Protein AF-A0A8S3XUY4-F1 (afdb_monomer_lite)

Radius of gyration: 45.63 Å; chains: 1; bounding box: 98×21×114 Å

Sequence (138 aa):
MWELLSEGPHYTVCNQELHFHCAGITEAGYRKLGDRKSTWRCVKCKQTHSIQPPLSQSIESDALILKEIRALSGKPAPLECLKNEVIALRSEFADLKSSLNSTNLTLKEFNDKIKDYEQRLVHVDKVQKHTNLIQTLL

pLDDT: mean 83.1, std 15.82, range [36.41, 98.69]

Foldseek 3Di:
DPPDPPFAQQADPVRDTDHCVQQVHDPVRCVVCVVCSNVDHGPVVVVVPPPDDPPPDVVVVVVVVVVVVVVVVVVVVVVVVVVVVVVVVVVVVVVVVVVVVVVVVVVVVVVVVVVVVVVVVVVVVVVVVVVVVVVVVD

Secondary structure (DSSP, 8-state):
---------EETTTTEE--TTTTT--HHHHHTTGGGGGT---HHHHHHT--S---SSHHHHHHHHHHHHHHHHHTHHHHHHHHHHHHHHHHHHHHHHHHHHHHHHHHHHHHHHHHHHHHHHHHHHHHHHHHHHHHHH-

Organism: Parnassius apollo (NCBI:txid110799)

Structure (mmCIF, N/CA/C/O backbone):
data_AF-A0A8S3XUY4-F1
#
_entry.id   AF-A0A8S3XUY4-F1
#
loop_
_atom_site.group_PDB
_atom_site.id
_atom_site.type_symbol
_atom_site.label_atom_id
_atom_site.label_alt_id
_atom_site.label_comp_id
_atom_site.label_asym_id
_atom_site.label_entity_id
_atom_site.label_seq_id
_atom_site.pdbx_PDB_ins_code
_atom_site.Cartn_x
_atom_site.Cartn_y
_atom_site.Cartn_z
_atom_site.occupancy
_atom_site.B_iso_or_equiv
_atom_site.auth_seq_id
_atom_site.auth_comp_id
_atom_site.auth_asym_id
_atom_site.auth_atom_id
_atom_site.pdbx_PDB_model_num
ATOM 1 N N . MET A 1 1 ? 47.528 -2.255 -14.229 1.00 36.41 1 MET A N 1
ATOM 2 C CA . MET A 1 1 ? 48.344 -3.173 -15.045 1.00 36.41 1 MET A CA 1
ATOM 3 C C . MET A 1 1 ? 48.311 -2.602 -16.449 1.00 36.41 1 MET A C 1
ATOM 5 O O . MET A 1 1 ? 47.280 -2.693 -17.094 1.00 36.41 1 MET A O 1
ATOM 9 N N . TRP A 1 2 ? 49.342 -1.852 -16.832 1.00 44.53 2 TRP A N 1
ATOM 10 C CA . TRP A 1 2 ? 49.449 -1.306 -18.183 1.00 44.53 2 TRP A CA 1
ATOM 11 C C . TRP A 1 2 ? 49.766 -2.489 -19.093 1.00 44.53 2 TRP A C 1
ATOM 13 O O . TRP A 1 2 ? 50.810 -3.116 -18.916 1.00 44.53 2 TRP A O 1
ATOM 23 N N . GLU A 1 3 ? 48.828 -2.874 -19.959 1.00 47.56 3 GLU A N 1
ATOM 24 C CA . GLU A 1 3 ? 49.089 -3.889 -20.977 1.00 47.56 3 GLU A CA 1
ATOM 25 C C . GLU A 1 3 ? 50.302 -3.424 -21.785 1.00 47.56 3 GLU A C 1
ATOM 27 O O . GLU A 1 3 ? 50.314 -2.314 -22.320 1.00 47.56 3 GLU A O 1
ATOM 32 N N . LEU A 1 4 ? 51.354 -4.249 -21.797 1.00 46.91 4 LEU A N 1
ATOM 33 C CA . LEU A 1 4 ? 52.487 -4.082 -22.697 1.00 46.91 4 LEU A CA 1
ATOM 34 C C . LEU A 1 4 ? 51.921 -3.846 -24.096 1.00 46.91 4 LEU A C 1
ATOM 36 O O . LEU A 1 4 ? 51.176 -4.697 -24.583 1.00 46.91 4 LEU A O 1
ATOM 40 N N . LEU A 1 5 ? 52.243 -2.696 -24.701 1.00 47.81 5 LEU A N 1
ATOM 41 C CA . LEU A 1 5 ? 51.852 -2.368 -26.068 1.00 47.81 5 LEU A CA 1
ATOM 42 C C . LEU A 1 5 ? 52.284 -3.522 -26.974 1.00 47.81 5 LEU A C 1
ATOM 44 O O . LEU A 1 5 ? 53.452 -3.650 -27.331 1.00 47.81 5 LEU A O 1
ATOM 48 N N . SER A 1 6 ? 51.335 -4.391 -27.309 1.00 52.12 6 SER A N 1
ATOM 49 C CA . SER A 1 6 ? 51.516 -5.382 -28.351 1.00 52.12 6 SER A CA 1
ATOM 50 C C . SER A 1 6 ? 51.589 -4.578 -29.643 1.00 52.12 6 SER A C 1
ATOM 52 O O . SER A 1 6 ? 50.581 -4.004 -30.060 1.00 52.12 6 SER A O 1
ATOM 54 N N . GLU A 1 7 ? 52.803 -4.431 -30.183 1.00 63.25 7 GLU A N 1
ATOM 55 C CA . GLU A 1 7 ? 53.087 -3.667 -31.399 1.00 63.25 7 GLU A CA 1
ATOM 56 C C . GLU A 1 7 ? 52.060 -4.024 -32.476 1.00 63.25 7 GLU A C 1
ATOM 58 O O . GLU A 1 7 ? 51.986 -5.156 -32.964 1.00 63.25 7 GLU A O 1
ATOM 63 N N . GLY A 1 8 ? 51.201 -3.058 -32.787 1.00 68.19 8 GLY A N 1
ATOM 64 C CA . GLY A 1 8 ? 50.148 -3.222 -33.772 1.00 68.19 8 GLY A CA 1
ATOM 65 C C . GLY A 1 8 ? 50.706 -3.248 -35.196 1.00 68.19 8 GLY A C 1
ATOM 66 O O . GLY A 1 8 ? 51.854 -2.871 -35.434 1.00 68.19 8 GLY A O 1
ATOM 67 N N . PRO A 1 9 ? 49.921 -3.679 -36.195 1.00 72.38 9 PRO A N 1
ATOM 68 C CA . PRO A 1 9 ? 50.321 -3.593 -37.589 1.00 72.38 9 PRO A CA 1
ATOM 69 C C . PRO A 1 9 ? 50.611 -2.140 -37.982 1.00 72.38 9 PRO A C 1
ATOM 71 O O . PRO A 1 9 ? 49.704 -1.306 -38.025 1.00 72.38 9 PRO A O 1
ATOM 74 N N . HIS A 1 10 ? 51.873 -1.859 -38.310 1.00 71.12 10 HIS A N 1
ATOM 75 C CA . HIS A 1 10 ? 52.283 -0.601 -38.921 1.00 71.12 10 HIS A CA 1
ATOM 76 C C . HIS A 1 10 ? 51.845 -0.561 -40.388 1.00 71.12 10 HIS A C 1
ATOM 78 O O . HIS A 1 10 ? 52.160 -1.461 -41.172 1.00 71.12 10 HIS A O 1
ATOM 84 N N . TYR A 1 11 ? 51.118 0.487 -40.766 1.00 72.69 11 TYR A N 1
ATOM 85 C CA . TYR A 1 11 ? 50.531 0.611 -42.093 1.00 72.69 11 TYR A CA 1
ATOM 86 C C . TYR A 1 11 ? 51.173 1.730 -42.915 1.00 72.69 11 TYR A C 1
ATOM 88 O O . TYR A 1 11 ? 51.135 2.892 -42.533 1.00 72.69 11 TYR A O 1
ATOM 96 N N . THR A 1 12 ? 51.667 1.400 -44.108 1.00 62.34 12 THR A N 1
ATOM 97 C CA . THR A 1 12 ? 52.473 2.301 -44.950 1.00 62.34 12 THR A CA 1
ATOM 98 C C . THR A 1 12 ? 51.688 3.400 -45.673 1.00 62.34 12 THR A C 1
ATOM 100 O O . THR A 1 12 ? 52.274 4.408 -46.050 1.00 62.34 12 THR A O 1
ATOM 103 N N . VAL A 1 13 ? 50.374 3.250 -45.887 1.00 66.69 13 VAL A N 1
ATOM 104 C CA . VAL A 1 13 ? 49.596 4.191 -46.732 1.00 66.69 13 VAL A CA 1
ATOM 105 C C . VAL A 1 13 ? 48.880 5.286 -45.926 1.00 66.69 13 VAL A C 1
ATOM 107 O O . VAL A 1 13 ? 48.680 6.376 -46.445 1.00 66.69 13 VAL A O 1
ATOM 110 N N . CYS A 1 14 ? 48.495 5.039 -44.669 1.00 71.69 14 CYS A N 1
ATOM 111 C CA . CYS A 1 14 ? 47.987 6.073 -43.747 1.00 71.69 14 CYS A CA 1
ATOM 112 C C . CYS A 1 14 ? 48.931 6.341 -42.572 1.00 71.69 14 CYS A C 1
ATOM 114 O O . CYS A 1 14 ? 48.615 7.186 -41.741 1.00 71.69 14 CYS A O 1
ATOM 116 N N . ASN A 1 15 ? 50.085 5.661 -42.542 1.00 73.12 15 ASN A N 1
ATOM 117 C CA . ASN A 1 15 ? 51.160 5.839 -41.568 1.00 73.12 15 ASN A CA 1
ATOM 118 C C . ASN A 1 15 ? 50.674 5.802 -40.109 1.00 73.12 15 ASN A C 1
ATOM 120 O O . ASN A 1 15 ? 51.039 6.646 -39.295 1.00 73.12 15 ASN A O 1
ATOM 124 N N . GLN A 1 16 ? 49.786 4.853 -39.802 1.00 75.06 16 GLN A N 1
ATOM 125 C CA . GLN A 1 16 ? 49.224 4.649 -38.466 1.00 75.06 16 GLN A CA 1
ATOM 126 C C . GLN A 1 16 ? 49.588 3.262 -37.944 1.00 75.06 16 GLN A C 1
ATOM 128 O O . GLN A 1 16 ? 49.591 2.284 -38.694 1.00 75.06 16 GLN A O 1
ATOM 133 N N . GLU A 1 17 ? 49.816 3.192 -36.637 1.00 79.38 17 GLU A N 1
ATOM 134 C CA . GLU A 1 17 ? 49.904 1.954 -35.870 1.00 79.38 17 GLU A CA 1
ATOM 135 C C . GLU A 1 17 ? 48.598 1.781 -35.104 1.00 79.38 17 GLU A C 1
ATOM 137 O O . GLU A 1 17 ? 48.206 2.619 -34.293 1.00 79.38 17 GLU A O 1
ATOM 142 N N . LEU A 1 18 ? 47.873 0.714 -35.419 1.00 76.62 18 LEU A N 1
ATOM 143 C CA . LEU A 1 18 ? 46.588 0.403 -34.801 1.00 76.62 18 LEU A CA 1
ATOM 144 C C . LEU A 1 18 ? 46.691 -0.955 -34.138 1.00 76.62 18 LEU A C 1
ATOM 146 O O . LEU A 1 18 ? 47.385 -1.823 -34.648 1.00 76.62 18 LEU A O 1
ATOM 150 N N . HIS A 1 19 ? 45.938 -1.192 -33.067 1.00 80.88 19 HIS A N 1
ATOM 151 C CA . HIS A 1 19 ? 45.781 -2.550 -32.553 1.00 80.88 19 HIS A CA 1
ATOM 152 C C . HIS A 1 19 ? 45.260 -3.481 -33.655 1.00 80.88 19 HIS A C 1
ATOM 154 O O . HIS A 1 19 ? 44.404 -3.081 -34.450 1.00 80.88 19 HIS A O 1
ATOM 160 N N . PHE A 1 20 ? 45.718 -4.738 -33.663 1.00 81.75 20 PHE A N 1
ATOM 161 C CA . PHE A 1 20 ? 45.299 -5.765 -34.626 1.00 81.75 20 PHE A CA 1
ATOM 162 C C . PHE A 1 20 ? 43.772 -5.776 -34.819 1.00 81.75 20 PHE A C 1
ATOM 164 O O . PHE A 1 20 ? 43.275 -5.633 -35.940 1.00 81.75 20 PHE A O 1
ATOM 171 N N . HIS A 1 21 ? 43.027 -5.806 -33.710 1.00 79.62 21 HIS A N 1
ATOM 172 C CA . HIS A 1 21 ? 41.566 -5.813 -33.720 1.00 79.62 21 HIS A CA 1
ATOM 173 C C . HIS A 1 21 ? 40.960 -4.556 -34.367 1.00 79.62 21 HIS A C 1
ATOM 175 O O . HIS A 1 21 ? 40.109 -4.666 -35.247 1.00 79.62 21 HIS A O 1
ATOM 181 N N . CYS A 1 22 ? 41.442 -3.364 -34.003 1.00 77.62 22 CYS A N 1
ATOM 182 C CA . CYS A 1 22 ? 40.992 -2.098 -34.593 1.00 77.62 22 CYS A CA 1
ATOM 183 C C . CYS A 1 22 ? 41.321 -2.000 -36.089 1.00 77.62 22 CYS A C 1
ATOM 185 O O . CYS A 1 22 ? 40.617 -1.331 -36.845 1.00 77.62 22 CYS A O 1
ATOM 187 N N . ALA A 1 23 ? 42.383 -2.673 -36.523 1.00 78.69 23 ALA A N 1
ATOM 188 C CA . ALA A 1 23 ? 42.783 -2.744 -37.918 1.00 78.69 23 ALA A CA 1
ATOM 189 C C . ALA A 1 23 ? 42.021 -3.832 -38.710 1.00 78.69 23 ALA A C 1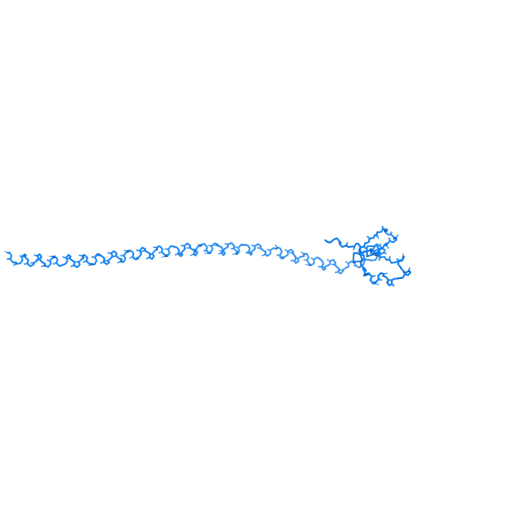
ATOM 191 O O . ALA A 1 23 ? 42.173 -3.913 -39.932 1.00 78.69 23 ALA A O 1
ATOM 192 N N . GLY A 1 24 ? 41.180 -4.630 -38.036 1.00 80.94 24 GLY A N 1
ATOM 193 C CA . GLY A 1 24 ? 40.359 -5.690 -38.626 1.00 80.94 24 GLY A CA 1
ATOM 194 C C . GLY A 1 24 ? 41.145 -6.942 -39.018 1.00 80.94 24 GLY A C 1
ATOM 195 O O . GLY A 1 24 ? 40.753 -7.643 -39.950 1.00 80.94 24 GLY A O 1
ATOM 196 N N . ILE A 1 25 ? 42.268 -7.215 -38.350 1.00 84.75 25 ILE A N 1
ATOM 197 C CA . ILE A 1 25 ? 43.107 -8.396 -38.588 1.00 84.75 25 ILE A CA 1
ATOM 198 C C . ILE A 1 25 ? 43.548 -9.009 -37.259 1.00 84.75 25 ILE A C 1
ATOM 200 O O . ILE A 1 25 ? 43.634 -8.328 -36.249 1.00 84.75 25 ILE A O 1
ATOM 204 N N . THR A 1 26 ? 43.829 -10.306 -37.219 1.00 87.88 26 THR A N 1
ATOM 205 C CA . THR A 1 26 ? 44.420 -10.934 -36.027 1.00 87.88 26 THR A CA 1
ATOM 206 C C . THR A 1 26 ? 45.942 -10.863 -36.088 1.00 87.88 26 THR A C 1
ATOM 208 O O . THR A 1 26 ? 46.513 -10.824 -37.177 1.00 87.88 26 THR A O 1
ATOM 211 N N . GLU A 1 27 ? 46.627 -10.910 -34.944 1.00 85.88 27 GLU A N 1
ATOM 212 C CA . GLU A 1 27 ? 48.098 -10.940 -34.913 1.00 85.88 27 GLU A CA 1
ATOM 213 C C . GLU A 1 27 ? 48.662 -12.100 -35.750 1.00 85.88 27 GLU A C 1
ATOM 215 O O . GLU A 1 27 ? 49.520 -11.907 -36.615 1.00 85.88 27 GLU A O 1
ATOM 220 N N . ALA A 1 28 ? 48.109 -13.304 -35.571 1.00 85.94 28 ALA A N 1
ATOM 221 C CA . ALA A 1 28 ? 48.474 -14.472 -36.366 1.00 85.94 28 ALA A CA 1
ATOM 222 C C . ALA A 1 28 ? 48.200 -14.263 -37.866 1.00 85.94 28 ALA A C 1
ATOM 224 O O . ALA A 1 28 ? 48.997 -14.684 -38.705 1.00 85.94 28 ALA A O 1
ATOM 225 N N . GLY A 1 29 ? 47.094 -13.599 -38.215 1.00 85.19 29 GLY A N 1
ATOM 226 C CA . GLY A 1 29 ? 46.763 -13.243 -39.593 1.00 85.19 29 GLY A CA 1
ATOM 227 C C . GLY A 1 29 ? 47.770 -12.266 -40.196 1.00 85.19 29 GLY A C 1
ATOM 228 O O . GLY A 1 29 ? 48.226 -12.476 -41.316 1.00 85.19 29 GLY A O 1
ATOM 229 N N . TYR A 1 30 ? 48.179 -11.249 -39.437 1.00 86.06 30 TYR A N 1
ATOM 230 C CA . TYR A 1 30 ? 49.149 -10.252 -39.879 1.00 86.06 30 TYR A CA 1
ATOM 231 C C . TYR A 1 30 ? 50.553 -10.844 -40.057 1.00 86.06 30 TYR A C 1
ATOM 233 O O . TYR A 1 30 ? 51.230 -10.562 -41.047 1.00 86.06 30 TYR A O 1
ATOM 241 N N . ARG A 1 31 ? 50.986 -11.737 -39.154 1.00 85.38 31 ARG A N 1
ATOM 242 C CA . ARG A 1 31 ? 52.263 -12.462 -39.293 1.00 85.38 31 ARG A CA 1
ATOM 243 C C . ARG A 1 31 ? 52.294 -13.330 -40.557 1.00 85.38 31 ARG A C 1
ATOM 245 O O . ARG A 1 31 ? 53.311 -13.347 -41.245 1.00 85.38 31 ARG A O 1
ATOM 252 N N . LYS A 1 32 ? 51.174 -13.973 -40.911 1.00 88.56 32 LYS A N 1
ATOM 253 C CA . LYS A 1 32 ? 51.032 -14.829 -42.109 1.00 88.56 32 LYS A CA 1
ATOM 254 C C . LYS A 1 32 ? 51.069 -14.079 -43.446 1.00 88.56 32 LYS A C 1
ATOM 256 O O . LYS A 1 32 ? 51.165 -14.722 -44.488 1.00 88.56 32 LYS A O 1
ATOM 261 N N . LEU A 1 33 ? 50.989 -12.747 -43.450 1.00 83.06 33 LEU A N 1
ATOM 262 C CA . LEU A 1 33 ? 51.032 -11.971 -44.693 1.00 83.06 33 LEU A CA 1
ATOM 263 C C . LEU A 1 33 ? 52.408 -12.006 -45.377 1.00 83.06 33 LEU A C 1
ATOM 265 O O . LEU A 1 33 ? 52.456 -11.886 -46.601 1.00 83.06 33 LEU A O 1
ATOM 269 N N . GLY A 1 34 ? 53.500 -12.195 -44.624 1.00 83.56 34 GLY A N 1
ATOM 270 C CA . GLY A 1 34 ? 54.864 -12.202 -45.173 1.00 83.56 34 GLY A CA 1
ATOM 271 C C . GLY A 1 34 ? 55.166 -10.925 -45.966 1.00 83.56 34 GLY A C 1
ATOM 272 O O . GLY A 1 34 ? 54.900 -9.823 -45.484 1.00 83.56 34 GLY A O 1
ATOM 273 N N . ASP A 1 35 ? 55.629 -11.073 -47.206 1.00 80.69 35 ASP A N 1
ATOM 274 C CA . ASP A 1 35 ? 55.956 -9.955 -48.110 1.00 80.69 35 ASP A CA 1
ATOM 275 C C . ASP A 1 35 ? 54.742 -9.095 -48.490 1.00 80.69 35 ASP A C 1
ATOM 277 O O . ASP A 1 35 ? 54.877 -7.933 -48.869 1.00 80.69 35 ASP A O 1
ATOM 281 N N . ARG A 1 36 ? 53.521 -9.626 -48.333 1.00 79.81 36 ARG A N 1
ATOM 282 C CA . ARG A 1 36 ? 52.282 -8.903 -48.660 1.00 79.81 36 ARG A CA 1
ATOM 283 C C . ARG A 1 36 ? 51.903 -7.847 -47.626 1.00 79.81 36 ARG A C 1
ATOM 285 O O . ARG A 1 36 ? 50.935 -7.120 -47.855 1.00 79.81 36 ARG A O 1
ATOM 292 N N . LYS A 1 37 ? 52.649 -7.713 -46.522 1.00 82.56 37 LYS A N 1
ATOM 293 C CA . LYS A 1 37 ? 52.419 -6.675 -45.501 1.00 82.56 37 LYS A CA 1
ATOM 294 C C . LYS A 1 37 ? 52.407 -5.260 -46.089 1.00 82.56 37 LYS A C 1
ATOM 296 O O . LYS A 1 37 ? 51.556 -4.469 -45.708 1.00 82.56 37 LYS A O 1
ATOM 301 N N . SER A 1 38 ? 53.267 -4.975 -47.069 1.00 73.56 38 SER A N 1
ATOM 302 C CA . SER A 1 38 ? 53.343 -3.673 -47.758 1.00 73.56 38 SER A CA 1
ATOM 303 C C . SER A 1 38 ? 52.101 -3.337 -48.595 1.00 73.56 38 SER A C 1
ATOM 305 O O . SER A 1 38 ? 51.828 -2.169 -48.862 1.00 73.56 38 SER A O 1
ATOM 307 N N . THR A 1 39 ? 51.343 -4.359 -49.001 1.00 76.88 39 THR A N 1
ATOM 308 C CA . THR A 1 39 ? 50.132 -4.236 -49.832 1.00 76.88 39 THR A CA 1
ATOM 309 C C . THR A 1 39 ? 48.835 -4.397 -49.042 1.00 76.88 39 THR A C 1
ATOM 311 O O . THR A 1 39 ? 47.750 -4.118 -49.559 1.00 76.88 39 THR A O 1
ATOM 314 N N . TRP A 1 40 ? 48.930 -4.867 -47.797 1.00 79.94 40 TRP A N 1
ATOM 315 C CA . TRP A 1 40 ? 47.785 -5.071 -46.924 1.00 79.94 40 TRP A CA 1
ATOM 316 C C . TRP A 1 40 ? 47.218 -3.733 -46.452 1.00 79.94 40 TRP A C 1
ATOM 318 O O . TRP A 1 40 ? 47.968 -2.805 -46.167 1.00 79.94 40 TRP A O 1
ATOM 328 N N . ARG A 1 41 ? 45.884 -3.635 -46.366 1.00 78.81 41 ARG A N 1
ATOM 329 C CA . ARG A 1 41 ? 45.162 -2.400 -46.030 1.00 78.81 41 ARG A CA 1
ATOM 330 C C . ARG A 1 41 ? 44.225 -2.599 -44.849 1.00 78.81 41 ARG A C 1
ATOM 332 O O . ARG A 1 41 ? 43.485 -3.582 -44.816 1.00 78.81 41 ARG A O 1
ATOM 339 N N . CYS A 1 42 ? 44.216 -1.635 -43.926 1.00 80.69 42 CYS A N 1
ATOM 340 C CA . CYS A 1 42 ? 43.258 -1.602 -42.821 1.00 80.69 42 CYS A CA 1
ATOM 341 C C . CYS A 1 42 ? 41.828 -1.370 -43.337 1.00 80.69 42 CYS A C 1
ATOM 343 O O . CYS A 1 42 ? 41.625 -0.872 -44.448 1.00 80.69 42 CYS A O 1
ATOM 345 N N . VAL A 1 43 ? 40.823 -1.692 -42.519 1.00 78.81 43 VAL A N 1
ATOM 346 C CA . VAL A 1 43 ? 39.398 -1.591 -42.895 1.00 78.81 43 VAL A CA 1
ATOM 347 C C . VAL A 1 43 ? 39.023 -0.199 -43.415 1.00 78.81 43 VAL A C 1
ATOM 349 O O . VAL A 1 43 ? 38.347 -0.099 -44.438 1.00 78.81 43 VAL A O 1
ATOM 352 N N . LYS A 1 44 ? 39.527 0.867 -42.777 1.00 75.38 44 LYS A N 1
ATOM 353 C CA . LYS A 1 44 ? 39.263 2.254 -43.193 1.00 75.38 44 LYS A CA 1
ATOM 354 C C . LYS A 1 44 ? 39.786 2.529 -44.605 1.00 75.38 44 LYS A C 1
ATOM 356 O O . LYS A 1 44 ? 39.023 2.942 -45.468 1.00 75.38 44 LYS A O 1
ATOM 361 N N . CYS A 1 45 ? 41.055 2.222 -44.877 1.00 76.06 45 CYS A N 1
ATOM 362 C CA . CYS A 1 45 ? 41.647 2.446 -46.199 1.00 76.06 45 CYS A CA 1
ATOM 363 C C . CYS A 1 45 ? 41.138 1.475 -47.271 1.00 76.06 45 CYS A C 1
ATOM 365 O O . CYS A 1 45 ? 41.155 1.802 -48.457 1.00 76.06 45 CYS A O 1
ATOM 367 N N . LYS A 1 46 ? 40.684 0.282 -46.872 1.00 75.69 46 LYS A N 1
ATOM 368 C CA . LYS A 1 46 ? 40.026 -0.669 -47.771 1.00 75.69 46 LYS A CA 1
ATOM 369 C C . LYS A 1 46 ? 38.666 -0.135 -48.238 1.00 75.69 46 LYS A C 1
ATOM 371 O O . LYS A 1 46 ? 38.338 -0.296 -49.409 1.00 75.69 46 LYS A O 1
ATOM 376 N N . GLN A 1 47 ? 37.912 0.531 -47.359 1.00 68.56 47 GLN A N 1
ATOM 377 C CA . GLN A 1 47 ? 36.637 1.170 -47.706 1.00 68.56 47 GLN A CA 1
ATOM 378 C C . GLN A 1 47 ? 36.823 2.400 -48.605 1.00 68.56 47 GLN A C 1
ATOM 380 O O . GLN A 1 47 ? 36.054 2.572 -49.542 1.00 68.56 47 GLN A O 1
ATOM 385 N N . THR A 1 48 ? 37.871 3.207 -48.407 1.00 64.31 48 THR A N 1
ATOM 386 C CA . THR A 1 48 ? 38.104 4.419 -49.222 1.00 64.31 48 THR A CA 1
ATOM 387 C C . THR A 1 48 ? 38.401 4.124 -50.700 1.00 64.31 48 THR A C 1
ATOM 389 O O . THR A 1 48 ? 38.056 4.924 -51.562 1.00 64.31 48 THR A O 1
ATOM 392 N N . HIS A 1 49 ? 39.017 2.979 -51.017 1.00 56.97 49 HIS A N 1
ATOM 393 C CA . HIS A 1 49 ? 39.312 2.580 -52.403 1.00 56.97 49 HIS A CA 1
ATOM 394 C C . HIS A 1 49 ? 38.186 1.788 -53.083 1.00 56.97 49 HIS A C 1
ATOM 396 O O . HIS A 1 49 ? 38.260 1.529 -54.283 1.00 56.97 49 HIS A O 1
ATOM 402 N N . SER A 1 50 ? 37.139 1.411 -52.348 1.00 51.91 50 SER A N 1
ATOM 403 C CA . SER A 1 50 ? 35.954 0.784 -52.923 1.00 51.91 50 SER A CA 1
ATOM 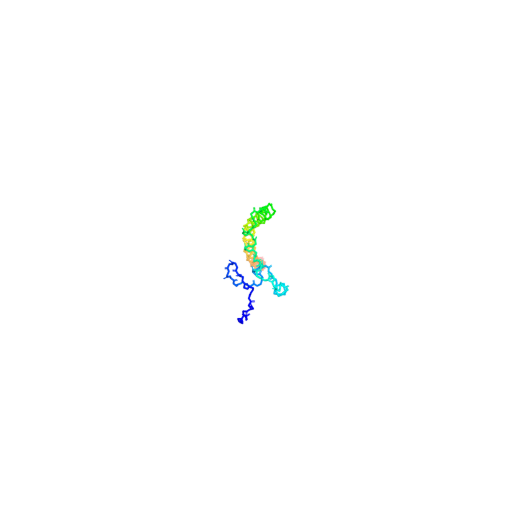404 C C . SER A 1 50 ? 34.931 1.873 -53.246 1.00 51.91 50 SER A C 1
ATOM 406 O O . SER A 1 50 ? 34.026 2.151 -52.470 1.00 51.91 50 SER A O 1
ATOM 408 N N . ILE A 1 51 ? 35.064 2.498 -54.420 1.00 50.56 51 ILE A N 1
ATOM 409 C CA . ILE A 1 51 ? 34.044 3.400 -54.997 1.00 50.56 51 ILE A CA 1
ATOM 410 C C . ILE A 1 51 ? 32.886 2.567 -55.599 1.00 50.56 51 ILE A C 1
ATOM 412 O O . ILE A 1 51 ? 32.264 2.932 -56.588 1.00 50.56 51 ILE A O 1
ATOM 416 N N . GLN A 1 52 ? 32.580 1.405 -55.021 1.00 54.28 52 GLN A N 1
ATOM 417 C CA . GLN A 1 52 ? 31.352 0.678 -55.316 1.00 54.28 52 GLN A CA 1
ATOM 418 C C . GLN A 1 52 ? 30.590 0.497 -54.010 1.00 54.28 52 GLN A C 1
ATOM 420 O O . GLN A 1 52 ? 31.141 -0.079 -53.076 1.00 54.28 52 GLN A O 1
ATOM 425 N N . PRO A 1 53 ? 29.352 1.000 -53.908 1.00 45.69 53 PRO A N 1
ATOM 426 C CA . PRO A 1 53 ? 28.598 0.923 -52.672 1.00 45.69 53 PRO A CA 1
ATOM 427 C C . PRO A 1 53 ? 28.015 -0.486 -52.493 1.00 45.69 53 PRO A C 1
ATOM 429 O O . PRO A 1 53 ? 27.191 -0.893 -53.309 1.00 45.69 53 PRO A O 1
ATOM 432 N N . PRO A 1 54 ? 28.295 -1.214 -51.397 1.00 50.03 54 PRO A N 1
ATOM 433 C CA . PRO A 1 54 ? 27.337 -2.158 -50.853 1.00 50.03 54 PRO A CA 1
ATOM 434 C C . PRO A 1 54 ? 26.541 -1.417 -49.767 1.00 50.03 54 PRO A C 1
ATOM 436 O O . PRO A 1 54 ? 26.687 -1.698 -48.581 1.00 50.03 54 PRO A O 1
ATOM 439 N N . LEU A 1 55 ? 25.758 -0.397 -50.145 1.00 51.88 55 LEU A N 1
ATOM 440 C CA . LEU A 1 55 ? 25.056 0.451 -49.165 1.00 51.88 55 LEU A CA 1
AT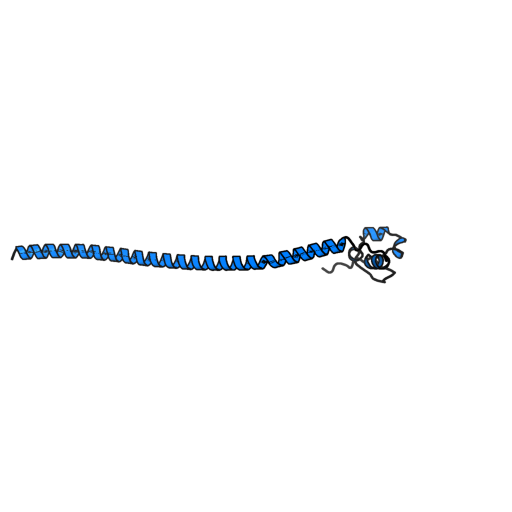OM 441 C C . LEU A 1 55 ? 23.725 -0.126 -48.657 1.00 51.88 55 LEU A C 1
ATOM 443 O O . LEU A 1 55 ? 23.114 0.471 -47.779 1.00 51.88 55 LEU A O 1
ATOM 447 N N . SER A 1 56 ? 23.248 -1.260 -49.165 1.00 52.34 56 SER A N 1
ATOM 448 C CA . SER A 1 56 ? 21.811 -1.550 -49.045 1.00 52.34 56 SER A CA 1
ATOM 449 C C . SER A 1 56 ? 21.394 -2.437 -47.868 1.00 52.34 56 SER A C 1
ATOM 451 O O . SER A 1 56 ? 20.220 -2.432 -47.536 1.00 52.34 56 SER A O 1
ATOM 453 N N . GLN A 1 57 ? 22.293 -3.191 -47.221 1.00 53.16 57 GLN A N 1
ATOM 454 C CA . GLN A 1 57 ? 21.878 -4.182 -46.202 1.00 53.16 57 GLN A CA 1
ATOM 455 C C . GLN A 1 57 ? 22.140 -3.763 -44.745 1.00 53.16 57 GLN A C 1
ATOM 457 O O . GLN A 1 57 ? 21.354 -4.098 -43.865 1.00 53.16 57 GLN A O 1
ATOM 462 N N . SER A 1 58 ? 23.209 -3.009 -44.463 1.00 54.72 58 SER A N 1
ATOM 463 C CA . SER A 1 58 ? 23.560 -2.631 -43.077 1.00 54.72 58 SER A CA 1
ATOM 464 C C . SER A 1 58 ? 22.689 -1.497 -42.527 1.00 54.72 58 SER A C 1
ATOM 466 O O . SER A 1 58 ? 22.347 -1.495 -41.349 1.00 54.72 58 SER A O 1
ATOM 468 N N . ILE A 1 59 ? 22.300 -0.542 -43.379 1.00 58.50 59 ILE A N 1
ATOM 469 C CA . ILE A 1 59 ? 21.568 0.667 -42.965 1.00 58.50 59 ILE A CA 1
ATOM 470 C C . ILE A 1 59 ? 20.145 0.322 -42.502 1.00 58.50 59 ILE A C 1
ATOM 472 O O . ILE A 1 59 ? 19.645 0.908 -41.545 1.00 58.50 59 ILE A O 1
ATOM 476 N N . GLU A 1 60 ? 19.504 -0.656 -43.145 1.00 62.41 60 GLU A N 1
ATOM 477 C CA . GLU A 1 60 ? 18.159 -1.109 -42.780 1.00 62.41 60 GLU A CA 1
ATOM 478 C C . GLU A 1 60 ? 18.158 -1.828 -41.422 1.00 62.41 60 GLU A C 1
ATOM 480 O O . GLU A 1 60 ? 17.299 -1.562 -40.582 1.00 62.41 60 GLU A O 1
ATOM 485 N N . SER A 1 61 ? 19.178 -2.652 -41.155 1.00 75.62 61 SER A N 1
ATOM 486 C CA . SER A 1 61 ? 19.368 -3.315 -39.859 1.00 75.62 61 SER A CA 1
ATOM 487 C C . SER A 1 61 ? 19.567 -2.306 -38.722 1.00 75.62 61 SER A C 1
ATOM 489 O O . SER A 1 61 ? 18.885 -2.384 -37.700 1.00 75.62 61 SER A O 1
ATOM 491 N N . ASP A 1 62 ? 20.444 -1.317 -38.902 1.00 80.56 62 ASP A N 1
ATOM 492 C CA . ASP A 1 62 ? 20.719 -0.311 -37.868 1.00 80.56 62 ASP A CA 1
ATOM 493 C C . ASP A 1 62 ? 19.507 0.600 -37.615 1.00 80.56 62 ASP A C 1
ATOM 495 O O . ASP A 1 62 ? 19.200 0.940 -36.469 1.00 80.56 62 ASP A O 1
ATOM 499 N N . ALA A 1 63 ? 18.758 0.947 -38.666 1.00 83.88 63 ALA A N 1
ATOM 500 C CA . ALA A 1 63 ? 17.520 1.712 -38.545 1.00 83.88 63 ALA A CA 1
ATOM 501 C C . ALA A 1 63 ? 16.432 0.945 -37.771 1.00 83.88 63 ALA A C 1
ATOM 503 O O . ALA A 1 63 ? 15.726 1.539 -36.949 1.00 83.88 63 ALA A O 1
ATOM 504 N N . LEU A 1 64 ? 16.310 -0.370 -37.986 1.00 86.25 64 LEU A N 1
ATOM 505 C CA . LEU A 1 64 ? 15.390 -1.230 -37.237 1.00 86.25 64 LEU A CA 1
ATOM 506 C C . LEU A 1 64 ? 15.805 -1.365 -35.766 1.00 86.25 64 LEU A C 1
ATOM 508 O O . LEU A 1 64 ? 14.953 -1.250 -34.884 1.00 86.25 64 LEU A O 1
ATOM 512 N N . ILE A 1 65 ? 17.103 -1.517 -35.487 1.00 88.56 65 ILE A N 1
ATOM 513 C CA . ILE A 1 65 ? 17.635 -1.570 -34.116 1.00 88.56 65 ILE A CA 1
ATOM 514 C C . ILE A 1 65 ? 17.359 -0.254 -33.377 1.00 88.56 65 ILE A C 1
ATOM 516 O O . ILE A 1 65 ? 16.856 -0.268 -32.255 1.00 88.56 65 ILE A O 1
ATOM 520 N N . LEU A 1 66 ? 17.618 0.898 -34.002 1.00 88.25 66 LEU A N 1
ATOM 521 C CA . LEU A 1 66 ? 17.346 2.210 -33.402 1.00 88.25 66 LEU A CA 1
ATOM 522 C C . LEU A 1 66 ? 15.850 2.450 -33.166 1.00 88.25 66 LEU A C 1
ATOM 524 O O . LEU A 1 66 ? 15.470 3.075 -32.170 1.00 88.25 66 LEU A O 1
ATOM 528 N N . LYS A 1 67 ? 14.993 1.944 -34.060 1.00 87.69 67 LYS A N 1
ATOM 529 C CA . LYS A 1 67 ? 13.537 1.976 -33.885 1.00 87.69 67 LYS A CA 1
ATOM 530 C C . LYS A 1 67 ? 13.107 1.144 -32.676 1.00 87.69 67 LYS A C 1
ATOM 532 O O . LYS A 1 67 ? 12.303 1.630 -31.883 1.00 87.69 67 LYS A O 1
ATOM 537 N N . GLU A 1 68 ? 13.671 -0.049 -32.498 1.00 88.19 68 GLU A N 1
ATOM 538 C CA . GLU A 1 68 ? 13.374 -0.909 -31.349 1.00 88.19 68 GLU A CA 1
ATOM 539 C C . GLU A 1 68 ? 13.905 -0.311 -30.038 1.00 88.19 68 GLU A C 1
ATOM 541 O O . GLU A 1 68 ? 13.174 -0.255 -29.053 1.00 88.19 68 GLU A O 1
ATOM 546 N N . ILE A 1 69 ? 15.119 0.255 -30.028 1.00 87.06 69 ILE A N 1
ATOM 547 C CA . ILE A 1 69 ? 15.665 0.981 -28.866 1.00 87.06 69 ILE A CA 1
ATOM 548 C C . ILE A 1 69 ? 14.733 2.130 -28.470 1.00 87.06 69 ILE A C 1
ATOM 550 O O . ILE A 1 69 ? 14.415 2.294 -27.291 1.00 87.06 69 ILE A O 1
ATOM 554 N N . ARG A 1 70 ? 14.237 2.900 -29.446 1.00 86.56 70 ARG A N 1
ATOM 555 C CA . ARG A 1 70 ? 13.279 3.979 -29.182 1.00 86.56 70 ARG A CA 1
ATOM 556 C C . ARG A 1 70 ? 11.957 3.438 -28.634 1.00 86.56 70 ARG A C 1
ATOM 558 O O . ARG A 1 70 ? 11.444 3.982 -27.658 1.00 86.56 70 ARG A O 1
ATOM 565 N N . ALA A 1 71 ? 11.429 2.360 -29.209 1.00 84.62 71 ALA A N 1
ATOM 566 C CA . ALA A 1 71 ? 10.208 1.719 -28.726 1.00 84.62 71 ALA A CA 1
ATOM 567 C C . ALA A 1 71 ? 10.359 1.195 -27.286 1.00 84.62 71 ALA A C 1
ATOM 569 O O . ALA A 1 71 ? 9.461 1.379 -26.466 1.00 84.62 71 ALA A O 1
ATOM 570 N N . LEU A 1 72 ? 11.504 0.598 -26.948 1.00 81.94 72 LEU A N 1
ATOM 571 C CA . LEU A 1 72 ? 11.817 0.131 -25.596 1.00 81.94 72 LEU A CA 1
ATOM 572 C C . LEU A 1 72 ? 12.008 1.292 -24.618 1.00 81.94 72 LEU A C 1
ATOM 574 O O . LEU A 1 72 ? 11.535 1.207 -23.489 1.00 81.94 72 LEU A O 1
ATOM 578 N N . SER A 1 73 ? 12.609 2.398 -25.060 1.00 79.88 73 SER A N 1
ATOM 579 C CA . SER A 1 73 ? 12.814 3.593 -24.231 1.00 79.88 73 SER A CA 1
ATOM 580 C C . SER A 1 73 ? 11.512 4.278 -23.787 1.00 79.88 73 SER A C 1
ATOM 582 O O . SER A 1 73 ? 11.525 5.006 -22.800 1.00 79.88 73 SER A O 1
ATOM 584 N N . GLY A 1 74 ? 10.384 4.016 -24.464 1.00 76.06 74 GLY A N 1
ATOM 585 C CA . GLY A 1 74 ? 9.050 4.498 -24.075 1.00 76.06 74 GLY A CA 1
ATOM 586 C C . GLY A 1 74 ? 8.290 3.600 -23.084 1.00 76.06 74 GLY A C 1
ATOM 587 O O . GLY A 1 74 ? 7.369 4.067 -22.417 1.00 76.06 74 GLY A O 1
ATOM 588 N N . LYS A 1 75 ? 8.687 2.327 -22.928 1.00 78.44 75 LYS A N 1
ATOM 589 C CA . LYS A 1 75 ? 8.072 1.365 -21.989 1.00 78.44 75 LYS A CA 1
ATOM 590 C C . LYS A 1 75 ? 8.336 1.591 -20.482 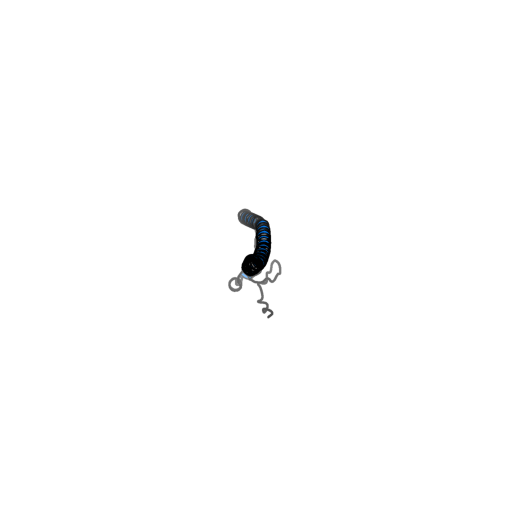1.00 78.44 75 LYS A C 1
ATOM 592 O O . LYS A 1 75 ? 7.525 1.095 -19.701 1.00 78.44 75 LYS A O 1
ATOM 597 N N . PRO A 1 76 ? 9.389 2.296 -20.012 1.00 75.69 76 PRO A N 1
ATOM 598 C CA . PRO A 1 76 ? 9.607 2.489 -18.579 1.00 75.69 76 PRO A CA 1
ATOM 599 C C . PRO A 1 76 ? 8.654 3.511 -17.949 1.00 75.69 76 PRO A C 1
ATOM 601 O O . PRO A 1 76 ? 8.395 3.415 -16.756 1.00 75.69 76 PRO A O 1
ATOM 604 N N . ALA A 1 77 ? 8.069 4.442 -18.713 1.00 76.88 77 ALA A N 1
ATOM 605 C CA . ALA A 1 77 ? 7.141 5.427 -18.149 1.00 76.88 77 ALA A CA 1
ATOM 606 C C . ALA A 1 77 ? 5.870 4.783 -17.539 1.00 76.88 77 ALA A C 1
ATOM 608 O O . ALA A 1 77 ? 5.572 5.068 -16.379 1.00 76.88 77 ALA A O 1
ATOM 609 N N . PRO A 1 78 ? 5.172 3.849 -18.221 1.00 85.81 78 PRO A N 1
ATOM 610 C CA . PRO A 1 78 ? 4.089 3.079 -17.600 1.00 85.81 78 PRO A CA 1
ATOM 611 C C . PRO A 1 78 ? 4.515 2.265 -16.368 1.00 85.81 78 PRO A C 1
ATOM 613 O O . PRO A 1 78 ? 3.735 2.116 -15.431 1.00 85.81 78 PRO A O 1
ATOM 616 N N . LEU A 1 79 ? 5.749 1.746 -16.351 1.00 87.88 79 LEU A N 1
ATOM 617 C CA . LEU A 1 79 ? 6.272 0.961 -15.227 1.00 87.88 79 LEU A CA 1
ATOM 618 C C . LEU A 1 79 ? 6.535 1.827 -13.990 1.00 87.88 79 LEU A C 1
ATOM 620 O O . LEU A 1 79 ? 6.238 1.397 -12.877 1.00 87.88 79 LEU A O 1
ATOM 624 N N . GLU A 1 80 ? 7.044 3.049 -14.168 1.00 89.94 80 GLU A N 1
ATOM 625 C CA . GLU A 1 80 ? 7.212 3.997 -13.061 1.00 89.94 80 GLU A CA 1
ATOM 626 C C . GLU A 1 80 ? 5.858 4.452 -12.495 1.00 89.94 80 GLU A C 1
ATOM 628 O O . GLU A 1 80 ? 5.712 4.535 -11.276 1.00 89.94 80 GLU A O 1
ATOM 633 N N . CYS A 1 81 ? 4.839 4.660 -13.339 1.00 91.38 81 CYS A N 1
ATOM 634 C CA . CYS A 1 81 ? 3.477 4.928 -12.864 1.00 91.38 81 CYS A CA 1
ATOM 635 C C . CYS A 1 81 ? 2.937 3.771 -12.012 1.00 91.38 81 CYS A C 1
ATOM 637 O O . CYS A 1 81 ? 2.521 3.995 -10.877 1.00 91.38 81 CYS A O 1
ATOM 639 N N . LEU A 1 82 ? 3.029 2.532 -12.506 1.00 94.75 82 LEU A N 1
ATOM 640 C CA . LEU A 1 82 ? 2.574 1.351 -11.766 1.00 94.75 82 LEU A CA 1
ATOM 641 C C . LEU A 1 82 ? 3.317 1.181 -10.433 1.00 94.75 82 LEU A C 1
ATOM 643 O O . LEU A 1 82 ? 2.720 0.856 -9.411 1.00 94.75 82 LEU A O 1
ATOM 647 N N . LYS A 1 83 ? 4.629 1.424 -10.416 1.00 95.75 83 LYS A N 1
ATOM 648 C CA . LYS A 1 83 ? 5.434 1.401 -9.190 1.00 95.75 83 LYS A CA 1
ATOM 649 C C . LYS A 1 83 ? 4.933 2.424 -8.169 1.00 95.75 83 LYS A C 1
ATOM 651 O O . LYS A 1 83 ? 4.832 2.088 -6.989 1.00 95.75 83 LYS A O 1
ATOM 656 N N . ASN A 1 84 ? 4.607 3.638 -8.607 1.00 96.06 84 ASN A N 1
ATOM 657 C CA . ASN A 1 84 ? 4.063 4.671 -7.728 1.00 96.06 84 ASN A CA 1
ATOM 658 C C . ASN A 1 84 ? 2.683 4.280 -7.183 1.00 96.06 84 ASN A C 1
ATOM 660 O O . ASN A 1 84 ? 2.448 4.435 -5.986 1.00 96.06 84 ASN A O 1
ATOM 664 N N . GLU A 1 85 ? 1.813 3.700 -8.013 1.00 97.12 85 GLU A N 1
ATOM 665 C CA . GLU A 1 85 ? 0.515 3.169 -7.575 1.00 97.12 85 GLU A CA 1
ATOM 666 C C . GLU A 1 85 ? 0.677 2.054 -6.532 1.00 97.12 85 GLU A C 1
ATOM 668 O O . GLU A 1 85 ? 0.018 2.071 -5.496 1.00 97.12 85 GLU A O 1
ATOM 673 N N . VAL A 1 86 ? 1.611 1.119 -6.736 1.00 97.81 86 VAL A N 1
ATOM 674 C CA . VAL A 1 86 ? 1.906 0.057 -5.759 1.00 97.81 86 VAL A CA 1
ATOM 675 C C . VAL A 1 86 ? 2.420 0.636 -4.438 1.00 97.81 86 VAL A C 1
ATOM 677 O O . VAL A 1 86 ? 2.069 0.135 -3.369 1.00 97.81 86 VAL A O 1
ATOM 680 N N . ILE A 1 87 ? 3.245 1.685 -4.476 1.00 98.12 87 ILE A N 1
ATOM 681 C CA . ILE A 1 87 ? 3.715 2.370 -3.262 1.00 98.12 87 ILE A CA 1
ATOM 682 C C . ILE A 1 87 ? 2.545 3.045 -2.535 1.00 98.12 87 ILE A C 1
ATOM 684 O O . ILE A 1 87 ? 2.427 2.878 -1.319 1.00 98.12 87 ILE A O 1
ATOM 688 N N . ALA A 1 88 ? 1.674 3.748 -3.262 1.00 98.12 88 ALA A N 1
ATOM 689 C CA . ALA A 1 88 ? 0.490 4.395 -2.701 1.00 98.12 88 ALA A CA 1
ATOM 690 C C . ALA A 1 88 ? -0.443 3.373 -2.037 1.00 98.12 88 ALA A C 1
ATOM 692 O O . ALA A 1 88 ? -0.751 3.505 -0.854 1.00 98.12 88 ALA A O 1
ATOM 693 N N . LEU A 1 89 ? -0.765 2.278 -2.736 1.00 98.31 89 LEU A N 1
ATOM 694 C CA . LEU A 1 89 ? -1.574 1.186 -2.192 1.00 98.31 89 LEU A CA 1
ATOM 695 C C . LEU A 1 89 ? -0.962 0.607 -0.914 1.00 98.31 89 LEU A C 1
ATOM 697 O O . LEU A 1 89 ? -1.665 0.370 0.064 1.00 98.31 89 LEU A O 1
ATOM 701 N N . ARG A 1 90 ? 0.358 0.394 -0.874 1.00 98.31 90 ARG A N 1
ATOM 702 C CA . ARG A 1 90 ? 1.028 -0.102 0.339 1.00 98.31 90 ARG A CA 1
ATOM 703 C C . ARG A 1 90 ? 0.902 0.865 1.516 1.00 98.31 90 ARG A C 1
ATOM 705 O O . ARG A 1 90 ? 0.776 0.392 2.645 1.00 98.31 90 ARG A O 1
ATOM 712 N N . SER A 1 91 ? 0.940 2.173 1.260 1.00 98.12 91 SER A N 1
ATOM 713 C CA . SER A 1 91 ? 0.702 3.199 2.281 1.00 98.12 91 SER A CA 1
ATOM 714 C C . SER A 1 91 ? -0.734 3.129 2.795 1.00 98.12 91 SER A C 1
ATOM 716 O O . SER A 1 91 ? -0.940 2.973 3.994 1.00 98.12 91 SER A O 1
ATOM 718 N N . GLU A 1 92 ? -1.718 3.122 1.895 1.00 98.38 92 GLU A N 1
ATOM 719 C CA . GLU A 1 92 ? -3.139 3.034 2.252 1.00 98.38 92 GLU A CA 1
ATOM 720 C C . GLU A 1 92 ? -3.453 1.765 3.060 1.00 98.38 92 GLU A C 1
ATOM 722 O O . GLU A 1 92 ? -4.185 1.808 4.048 1.00 98.38 92 GLU A O 1
ATOM 727 N N . PHE A 1 93 ? -2.842 0.629 2.708 1.00 98.38 93 PHE A N 1
ATOM 728 C CA . PHE A 1 93 ? -2.958 -0.610 3.481 1.00 98.38 93 PHE A CA 1
ATOM 729 C C . PHE A 1 93 ? -2.363 -0.494 4.891 1.00 98.38 93 PHE A C 1
ATOM 731 O O . PHE A 1 93 ? -2.907 -1.070 5.838 1.00 98.38 93 PHE A O 1
ATOM 738 N N . ALA A 1 94 ? -1.245 0.217 5.050 1.00 98.31 94 ALA A N 1
ATOM 739 C CA . ALA A 1 94 ? -0.635 0.444 6.357 1.00 98.31 94 ALA A CA 1
ATOM 740 C C . ALA A 1 94 ? -1.514 1.347 7.239 1.00 98.31 94 ALA A C 1
ATOM 742 O O . ALA A 1 94 ? -1.705 1.053 8.426 1.00 98.31 94 ALA A O 1
ATOM 743 N N . ASP A 1 95 ? -2.105 2.384 6.649 1.00 98.38 95 ASP A N 1
ATOM 744 C CA . ASP A 1 95 ? -3.028 3.294 7.326 1.00 98.38 95 ASP A CA 1
ATOM 745 C C . ASP A 1 95 ? -4.313 2.569 7.736 1.00 98.38 95 ASP A C 1
ATOM 747 O O . ASP A 1 95 ? -4.725 2.633 8.898 1.00 98.38 95 ASP A O 1
ATOM 751 N N . LEU A 1 96 ? -4.894 1.773 6.831 1.00 98.44 96 LEU A N 1
ATOM 752 C CA . LEU A 1 96 ? -6.075 0.959 7.113 1.00 98.44 96 LEU A CA 1
ATOM 753 C C . LEU A 1 96 ? -5.818 -0.045 8.243 1.00 98.44 96 LEU A C 1
ATOM 755 O O . LEU A 1 96 ? -6.640 -0.193 9.147 1.00 98.44 96 LEU A O 1
ATOM 759 N N . LYS A 1 97 ? -4.659 -0.712 8.235 1.00 98.50 97 LYS A N 1
ATOM 760 C CA . LYS A 1 97 ? -4.262 -1.635 9.307 1.00 98.50 97 LYS A CA 1
ATOM 761 C C . LYS A 1 97 ? -4.147 -0.921 10.654 1.00 98.50 97 LYS A C 1
ATOM 763 O O . LYS A 1 97 ? -4.575 -1.459 11.675 1.00 98.50 97 LYS A O 1
ATOM 768 N N . SER A 1 98 ? -3.581 0.283 10.662 1.00 98.38 98 SER A N 1
ATOM 769 C CA . SER A 1 98 ? -3.448 1.101 11.871 1.00 98.38 98 SER A CA 1
ATOM 770 C C . SER A 1 98 ? -4.813 1.546 12.398 1.00 98.38 98 SER A C 1
ATOM 772 O O . SER A 1 98 ? -5.079 1.419 13.594 1.00 98.38 98 SER A O 1
ATOM 774 N N . SER A 1 99 ? -5.707 1.972 11.502 1.00 98.44 99 SER A N 1
ATOM 775 C CA . SER A 1 99 ? -7.095 2.313 11.824 1.00 98.44 99 SER A CA 1
ATOM 776 C C . SER A 1 99 ? -7.841 1.120 12.430 1.00 98.44 99 SER A C 1
ATOM 778 O O . SER A 1 99 ? -8.399 1.239 13.519 1.00 98.44 99 SER A O 1
ATOM 780 N N . LEU A 1 100 ? -7.748 -0.063 11.812 1.00 98.44 100 LEU A N 1
ATOM 781 C CA . LEU A 1 100 ? -8.374 -1.288 12.316 1.00 98.44 100 LEU A CA 1
ATOM 782 C C . LEU A 1 100 ? -7.865 -1.670 13.713 1.00 98.44 100 LEU A C 1
ATOM 784 O O . LEU A 1 100 ? -8.651 -2.054 14.581 1.00 98.44 100 LEU A O 1
ATOM 788 N N . ASN A 1 101 ? -6.558 -1.555 13.953 1.00 98.50 101 ASN A N 1
ATOM 789 C CA . ASN A 1 101 ? -5.981 -1.805 15.272 1.00 98.50 101 ASN A CA 1
ATOM 790 C C . ASN A 1 101 ? -6.528 -0.827 16.318 1.00 98.50 101 ASN A C 1
ATOM 792 O O . ASN A 1 101 ? -6.900 -1.253 17.410 1.00 98.50 101 ASN A O 1
ATOM 796 N N . SER A 1 102 ? -6.619 0.461 15.979 1.00 98.31 102 SER A N 1
ATOM 797 C CA . SER A 1 102 ? -7.200 1.475 16.861 1.00 98.31 102 SER A CA 1
ATOM 798 C C . SER A 1 102 ? -8.672 1.183 17.165 1.00 98.31 102 SER A C 1
ATOM 800 O O . SER A 1 102 ? -9.050 1.163 18.334 1.00 98.31 102 SER A O 1
ATOM 802 N N . THR A 1 103 ? -9.484 0.855 16.154 1.00 98.50 103 THR A N 1
ATOM 803 C CA . THR A 1 103 ? -10.891 0.474 16.347 1.00 98.50 103 THR A CA 1
ATOM 804 C C . THR A 1 103 ? -11.033 -0.755 17.242 1.00 98.50 103 THR A C 1
ATOM 806 O O . THR A 1 103 ? -11.883 -0.766 18.129 1.00 98.50 103 THR A O 1
ATOM 809 N N . ASN A 1 104 ? -10.186 -1.774 17.070 1.00 98.62 104 ASN A N 1
ATOM 810 C CA . ASN A 1 104 ? -10.200 -2.961 17.927 1.00 98.62 104 ASN A CA 1
ATOM 811 C C . ASN A 1 104 ? -9.865 -2.639 19.390 1.00 98.62 104 ASN A C 1
ATOM 813 O O . ASN A 1 104 ? -10.490 -3.197 20.293 1.00 98.62 104 ASN A O 1
ATOM 817 N N . LEU A 1 105 ? -8.913 -1.733 19.639 1.00 98.50 105 LEU A N 1
ATOM 818 C CA . LEU A 1 105 ? -8.609 -1.268 20.995 1.00 98.50 105 LEU A CA 1
ATOM 819 C C . LEU A 1 105 ? -9.816 -0.554 21.613 1.00 98.50 105 LEU A C 1
ATOM 821 O O . LEU A 1 105 ? -10.225 -0.902 22.718 1.00 98.50 105 LEU A O 1
ATOM 825 N N . THR A 1 106 ? -10.445 0.362 20.877 1.00 98.50 106 THR A N 1
ATOM 826 C CA . THR A 1 106 ? -11.650 1.064 21.340 1.00 98.50 106 THR A CA 1
ATOM 827 C C . THR A 1 106 ? -12.820 0.107 21.593 1.00 98.50 106 THR A C 1
ATOM 829 O O . THR A 1 106 ? -13.521 0.241 22.594 1.00 98.50 106 THR A O 1
ATOM 832 N N . LEU A 1 107 ? -13.025 -0.900 20.738 1.00 98.56 107 LEU A N 1
ATOM 833 C CA . LEU A 1 107 ? -14.046 -1.932 20.953 1.00 98.56 107 LEU A CA 1
ATOM 834 C C . LEU A 1 107 ? -13.777 -2.745 22.220 1.00 98.56 107 LEU A C 1
ATOM 836 O O . LEU A 1 107 ? -14.710 -3.036 22.969 1.00 98.56 107 LEU A O 1
ATOM 840 N N . LYS A 1 108 ? -12.512 -3.082 22.486 1.00 98.62 108 LYS A N 1
ATOM 841 C CA . LYS A 1 108 ? -12.124 -3.770 23.719 1.00 98.62 108 LYS A CA 1
ATOM 842 C C . LYS A 1 108 ? -12.437 -2.918 24.950 1.00 98.62 108 LYS A C 1
ATOM 844 O O . LYS A 1 108 ? -13.062 -3.418 25.879 1.00 98.62 108 LYS A O 1
ATOM 849 N N . GLU A 1 109 ? -12.085 -1.635 24.927 1.00 98.62 109 GLU A N 1
ATOM 850 C CA . GLU A 1 109 ? -12.402 -0.700 26.013 1.00 98.62 109 GLU A CA 1
ATOM 851 C C . GLU A 1 109 ? -13.912 -0.565 26.243 1.00 98.62 109 GLU A C 1
ATOM 853 O O . GLU A 1 109 ? -14.365 -0.552 27.389 1.00 98.62 109 GLU A O 1
ATOM 858 N N . PHE A 1 110 ? -14.710 -0.484 25.173 1.00 98.50 110 PHE A N 1
ATOM 859 C CA . PHE A 1 110 ? -16.167 -0.458 25.296 1.00 98.50 110 PHE A CA 1
ATOM 860 C C . PHE A 1 110 ? -16.711 -1.743 25.910 1.00 98.50 110 PHE A C 1
ATOM 862 O O . PHE A 1 110 ? -17.546 -1.678 26.809 1.00 98.50 110 PHE A O 1
ATOM 869 N N . ASN A 1 111 ? -16.222 -2.898 25.472 1.00 98.69 111 ASN A N 1
ATOM 870 C CA . ASN A 1 111 ? -16.621 -4.184 26.025 1.00 98.69 111 ASN A CA 1
ATOM 871 C C . ASN A 1 111 ? -16.274 -4.301 27.519 1.00 98.69 111 ASN A C 1
ATOM 873 O O . ASN A 1 111 ? -17.080 -4.799 28.302 1.00 98.69 111 ASN A O 1
ATOM 877 N N . ASP A 1 112 ? -15.111 -3.798 27.931 1.00 98.69 112 ASP A N 1
ATOM 878 C CA . ASP A 1 112 ? -14.709 -3.791 29.339 1.00 98.69 112 ASP A CA 1
ATOM 879 C C . ASP A 1 112 ? -15.593 -2.846 30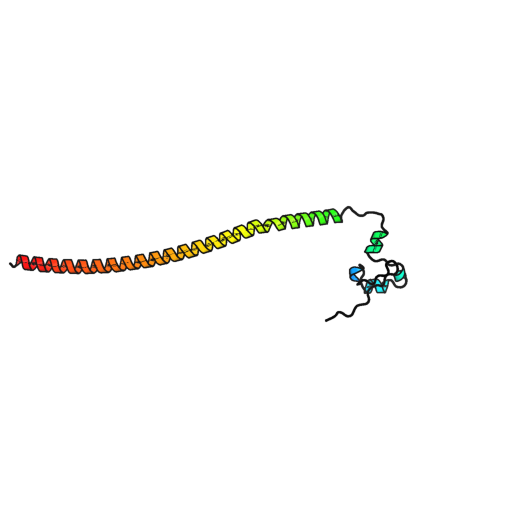.175 1.00 98.69 112 ASP A C 1
ATOM 881 O O . ASP A 1 112 ? -16.029 -3.216 31.266 1.00 98.69 112 ASP A O 1
ATOM 885 N N . LYS A 1 113 ? -15.955 -1.670 29.642 1.00 98.69 113 LYS A N 1
ATOM 886 C CA . LYS A 1 113 ? -16.917 -0.753 30.287 1.00 98.69 113 LYS A CA 1
ATOM 887 C C . LYS A 1 113 ? -18.321 -1.345 30.397 1.00 98.69 113 LYS A C 1
ATOM 889 O O . LYS A 1 113 ? -18.974 -1.159 31.419 1.00 98.69 113 LYS A O 1
ATOM 894 N N . ILE A 1 114 ? -18.791 -2.055 29.371 1.00 98.69 114 ILE A N 1
ATOM 895 C CA . ILE A 1 114 ? -20.097 -2.730 29.400 1.00 98.69 114 ILE A CA 1
ATOM 896 C C . ILE A 1 114 ? -20.120 -3.763 30.528 1.00 98.69 114 ILE A C 1
ATOM 898 O O . ILE A 1 114 ? -21.051 -3.752 31.327 1.00 98.69 114 ILE A O 1
ATOM 902 N N . LYS A 1 115 ? -19.065 -4.573 30.665 1.00 98.62 115 LYS A N 1
ATOM 903 C CA . LYS A 1 115 ? -18.951 -5.542 31.766 1.00 98.62 115 LYS A CA 1
ATOM 904 C C . LYS A 1 115 ? -18.966 -4.878 33.144 1.00 98.62 115 LYS A C 1
ATOM 906 O O . LYS A 1 115 ? -19.611 -5.397 34.052 1.00 98.62 115 LYS A O 1
ATOM 911 N N . ASP A 1 116 ? -18.281 -3.744 33.315 1.00 98.62 116 ASP A N 1
ATOM 912 C CA . ASP A 1 116 ? -18.340 -2.965 34.565 1.00 98.62 116 ASP A CA 1
ATOM 913 C C . ASP A 1 116 ? -19.770 -2.493 34.865 1.00 98.62 116 ASP A C 1
ATOM 915 O O . ASP A 1 116 ? -20.285 -2.684 35.970 1.00 98.62 116 ASP A O 1
ATOM 919 N N . TYR A 1 117 ? -20.455 -1.932 33.867 1.00 98.50 117 TYR A N 1
ATOM 920 C CA . TYR A 1 117 ? -21.836 -1.484 34.026 1.00 98.50 117 TYR A CA 1
ATOM 921 C C . TYR A 1 117 ? -22.797 -2.632 34.339 1.00 98.50 117 TYR A C 1
ATOM 923 O O . TYR A 1 117 ? -23.635 -2.481 35.228 1.00 98.50 117 TYR A O 1
ATOM 931 N N . GLU A 1 118 ? -22.653 -3.787 33.692 1.00 98.44 118 GLU A N 1
ATOM 932 C CA . GLU A 1 118 ? -23.430 -4.990 34.003 1.00 98.44 118 GLU A CA 1
ATOM 933 C C . GLU A 1 118 ? -23.226 -5.434 35.461 1.00 98.44 118 GLU A C 1
ATOM 935 O O . GLU A 1 118 ? -24.195 -5.708 36.172 1.00 98.44 118 GLU A O 1
ATOM 940 N N . GLN A 1 119 ? -21.984 -5.435 35.958 1.00 98.31 119 GLN A N 1
ATOM 941 C CA . GLN A 1 119 ? -21.691 -5.771 37.357 1.00 98.31 119 GLN A CA 1
ATOM 942 C C . GLN A 1 119 ? -22.322 -4.776 38.337 1.00 98.31 119 GLN A C 1
ATOM 944 O O . GLN A 1 119 ? -22.893 -5.169 39.360 1.00 98.31 119 GLN A O 1
ATOM 949 N N . ARG A 1 120 ? -22.251 -3.481 38.023 1.00 98.12 120 ARG A N 1
ATOM 950 C CA . ARG A 1 120 ? -22.852 -2.426 38.845 1.00 98.12 120 ARG A CA 1
ATOM 951 C C . ARG A 1 120 ? -24.374 -2.517 38.866 1.00 98.12 120 ARG A C 1
ATOM 953 O O . ARG A 1 120 ? -24.958 -2.329 39.932 1.00 98.12 120 ARG A O 1
ATOM 960 N N . LEU A 1 121 ? -25.009 -2.852 37.743 1.00 98.31 121 LEU A N 1
ATOM 961 C CA . LEU A 1 121 ? -26.454 -3.091 37.679 1.00 98.31 121 LEU A CA 1
ATOM 962 C C . LEU A 1 121 ? -26.874 -4.233 38.611 1.00 98.31 121 LEU A C 1
ATOM 964 O O . LEU A 1 121 ? -27.796 -4.060 39.404 1.00 98.31 121 LEU A O 1
ATOM 968 N N . VAL A 1 122 ? -26.131 -5.346 38.629 1.00 97.69 122 VAL A N 1
ATOM 969 C CA . VAL A 1 122 ? -26.392 -6.457 39.565 1.00 97.69 122 VAL A CA 1
ATOM 970 C C . VAL A 1 122 ? -26.298 -6.007 41.028 1.00 97.69 122 VAL A C 1
ATOM 972 O O . VAL A 1 122 ? -27.066 -6.471 41.875 1.00 97.69 122 VAL A O 1
ATOM 975 N N . HIS A 1 123 ? -25.362 -5.115 41.362 1.00 97.25 123 HIS A N 1
ATOM 976 C CA . HIS A 1 123 ? -25.269 -4.557 42.712 1.00 97.25 123 HIS A CA 1
ATOM 977 C C . HIS A 1 123 ? -26.484 -3.682 43.054 1.00 97.25 123 HIS A C 1
ATOM 979 O O . HIS A 1 123 ? -27.058 -3.828 44.135 1.00 97.25 123 HIS A O 1
ATOM 985 N N . VAL A 1 124 ? -26.903 -2.808 42.136 1.00 97.81 124 VAL A N 1
ATOM 986 C CA . VAL A 1 124 ? -28.093 -1.960 42.307 1.00 97.81 124 VAL A CA 1
ATOM 987 C C . VAL A 1 124 ? -29.350 -2.810 42.513 1.00 97.81 124 VAL A C 1
ATOM 989 O O . VAL A 1 124 ? -30.101 -2.553 43.453 1.00 97.81 124 VAL A O 1
ATOM 992 N N . ASP A 1 125 ? -29.529 -3.882 41.739 1.00 97.50 125 ASP A N 1
ATOM 993 C CA . ASP A 1 125 ? -30.656 -4.811 41.903 1.00 97.50 125 ASP A CA 1
ATOM 994 C C . ASP A 1 125 ? -30.688 -5.467 43.291 1.00 97.50 125 ASP A C 1
ATOM 996 O O . ASP A 1 125 ? -31.757 -5.664 43.876 1.00 97.50 125 ASP A O 1
ATOM 1000 N N . LYS A 1 126 ? -29.521 -5.810 43.855 1.00 96.69 126 LYS A N 1
ATOM 1001 C CA . LYS A 1 126 ? -29.431 -6.351 45.223 1.00 96.69 126 LYS A CA 1
ATOM 1002 C C . LYS A 1 126 ? -29.850 -5.316 46.261 1.00 96.69 126 LYS A C 1
ATOM 1004 O O . LYS A 1 126 ? -30.622 -5.645 47.160 1.00 96.69 126 LYS A O 1
ATOM 1009 N N . VAL A 1 127 ? -29.370 -4.079 46.129 1.00 97.00 127 VAL A N 1
ATOM 1010 C CA . VAL A 1 127 ? -29.745 -2.980 47.031 1.00 97.00 127 VAL A CA 1
ATOM 1011 C C . VAL A 1 127 ? -31.25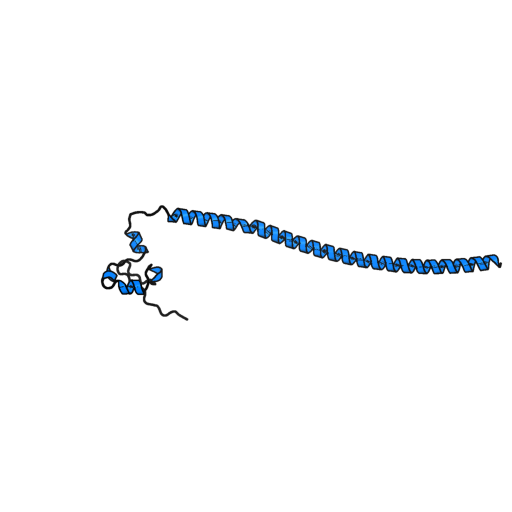2 -2.736 46.969 1.00 97.00 127 VAL A C 1
ATOM 1013 O O . VAL A 1 127 ? -31.891 -2.697 48.016 1.00 97.00 127 VAL A O 1
ATOM 1016 N N . GLN A 1 128 ? -31.842 -2.692 45.771 1.00 96.81 128 GLN A N 1
ATOM 1017 C CA . GLN A 1 128 ? -33.286 -2.518 45.603 1.00 96.81 128 GLN A CA 1
ATOM 1018 C C . GLN A 1 128 ? -34.088 -3.619 46.311 1.00 96.81 128 GLN A C 1
ATOM 1020 O O . GLN A 1 128 ? -35.081 -3.332 46.981 1.00 96.81 128 GLN A O 1
ATOM 1025 N N . LYS A 1 129 ? -33.650 -4.883 46.208 1.00 96.25 129 LYS A N 1
ATOM 1026 C CA . LYS A 1 129 ? -34.283 -6.003 46.924 1.00 96.25 129 LYS A CA 1
ATOM 1027 C C . LYS A 1 129 ? -34.227 -5.811 48.441 1.00 96.25 129 LYS A C 1
ATOM 1029 O O . LYS A 1 129 ? -35.240 -6.015 49.104 1.00 96.25 129 LYS A O 1
ATOM 1034 N N . HIS A 1 130 ? -33.082 -5.395 48.986 1.00 95.38 130 HIS A N 1
ATOM 1035 C CA . HIS A 1 130 ? -32.952 -5.105 50.418 1.00 95.38 130 HIS A CA 1
ATOM 1036 C C . HIS A 1 130 ? -33.851 -3.944 50.862 1.00 95.38 130 HIS A C 1
ATOM 1038 O O . HIS A 1 130 ? -34.538 -4.070 51.873 1.00 95.38 130 HIS A O 1
ATOM 1044 N N . THR A 1 131 ? -33.906 -2.852 50.096 1.00 96.12 131 THR A N 1
ATOM 1045 C CA . THR A 1 131 ? -34.788 -1.711 50.385 1.00 96.12 131 THR A CA 1
ATOM 1046 C C . THR A 1 131 ? -36.261 -2.120 50.390 1.00 96.12 131 THR A C 1
ATOM 1048 O O . THR A 1 131 ? -36.982 -1.771 51.321 1.00 96.12 131 THR A O 1
ATOM 1051 N N . ASN A 1 132 ? -36.706 -2.916 49.412 1.00 95.25 132 ASN A N 1
ATOM 1052 C CA . ASN A 1 132 ? -38.087 -3.404 49.351 1.00 95.25 132 ASN A CA 1
ATOM 1053 C C . ASN A 1 132 ? -38.450 -4.290 50.557 1.00 95.25 132 ASN A C 1
ATOM 1055 O O . ASN A 1 132 ? -39.551 -4.175 51.093 1.00 95.25 132 ASN A O 1
ATOM 1059 N N . LEU A 1 133 ? -37.531 -5.156 51.005 1.00 94.56 133 LEU A N 1
ATOM 1060 C CA . LEU A 1 133 ? -37.738 -5.978 52.203 1.00 94.56 133 LEU A CA 1
ATOM 1061 C C . LEU A 1 133 ? -37.935 -5.110 53.448 1.00 94.56 133 LEU A C 1
ATOM 1063 O O . LEU A 1 133 ? -38.880 -5.334 54.196 1.00 94.56 133 LEU A O 1
ATOM 1067 N N . ILE A 1 134 ? -37.086 -4.097 53.642 1.00 94.88 134 ILE A N 1
ATOM 1068 C CA . ILE A 1 134 ? -37.199 -3.167 54.776 1.00 94.88 134 ILE A CA 1
ATOM 1069 C C . ILE A 1 134 ? -38.528 -2.407 54.722 1.00 94.88 134 ILE A C 1
ATOM 1071 O O . ILE A 1 134 ? -39.218 -2.324 55.731 1.00 94.88 134 ILE A O 1
ATOM 1075 N N . GLN A 1 135 ? -38.923 -1.916 53.544 1.00 93.00 135 GLN A N 1
ATOM 1076 C CA . GLN A 1 135 ? -40.185 -1.197 53.350 1.00 93.00 135 GLN A CA 1
ATOM 1077 C C . GLN A 1 135 ? -41.423 -2.049 53.668 1.00 93.00 135 GLN A C 1
ATOM 1079 O O . GLN A 1 135 ? -42.458 -1.498 54.015 1.00 93.00 135 GLN A O 1
ATOM 1084 N N . THR A 1 136 ? -41.330 -3.376 53.536 1.00 93.56 136 THR A N 1
ATOM 1085 C CA . THR A 1 136 ? -42.437 -4.301 53.841 1.00 93.56 136 THR A CA 1
ATOM 1086 C C . THR A 1 136 ? -42.525 -4.631 55.339 1.00 93.56 136 THR A C 1
ATOM 1088 O O . THR A 1 136 ? -43.550 -5.126 55.799 1.00 93.56 136 THR A O 1
ATOM 1091 N N . LEU A 1 137 ? -41.446 -4.402 56.097 1.00 88.06 137 LEU A N 1
ATOM 1092 C CA . LEU A 1 137 ? -41.356 -4.685 57.535 1.00 88.06 137 LEU A CA 1
ATOM 1093 C C . LEU A 1 137 ? -41.687 -3.471 58.424 1.00 88.06 137 LEU A C 1
ATOM 1095 O O . LEU A 1 137 ? -41.801 -3.643 59.638 1.00 88.06 137 LEU A O 1
ATOM 1099 N N . LEU A 1 138 ? -41.801 -2.276 57.837 1.00 73.44 138 LEU A N 1
ATOM 1100 C CA . LEU A 1 138 ? -42.224 -1.024 58.479 1.00 73.44 138 LEU A CA 1
ATOM 1101 C C . LEU A 1 138 ? -43.715 -0.776 58.240 1.00 73.44 138 LEU A C 1
ATOM 1103 O O . LEU A 1 138 ? -44.373 -0.309 59.194 1.00 73.44 138 LEU A O 1
#